Protein AF-A0A3P1ZZP2-F1 (afdb_monomer_lite)

Structure (mmCIF, N/CA/C/O backbone):
data_AF-A0A3P1ZZP2-F1
#
_entry.id   AF-A0A3P1ZZP2-F1
#
loop_
_atom_site.group_PDB
_atom_site.id
_atom_site.type_symbol
_atom_site.label_atom_id
_atom_site.label_alt_id
_atom_site.label_comp_id
_atom_site.label_asym_id
_atom_site.label_entity_id
_atom_site.label_seq_id
_atom_site.pdbx_PDB_ins_code
_atom_site.Cartn_x
_atom_site.Cartn_y
_atom_site.Cartn_z
_atom_site.occupancy
_atom_site.B_iso_or_equiv
_atom_site.auth_seq_id
_atom_site.auth_comp_id
_atom_site.auth_asym_id
_atom_site.auth_atom_id
_atom_site.pdbx_PDB_model_num
ATOM 1 N N . MET A 1 1 ? -52.126 37.488 60.352 1.00 42.31 1 MET A N 1
ATOM 2 C CA . MET A 1 1 ? -50.879 38.056 59.777 1.00 42.31 1 MET A CA 1
ATOM 3 C C . MET A 1 1 ? -49.738 37.154 60.246 1.00 42.31 1 MET A C 1
ATOM 5 O O . MET A 1 1 ? -49.674 36.954 61.440 1.00 42.31 1 MET A O 1
ATOM 9 N N . LYS A 1 2 ? -48.878 36.495 59.468 1.00 40.97 2 LYS A N 1
ATOM 10 C CA . LYS A 1 2 ? -48.497 36.522 58.052 1.00 40.97 2 LYS A CA 1
ATOM 11 C C . LYS A 1 2 ? -48.235 35.075 57.600 1.00 40.97 2 LYS A C 1
ATOM 13 O O . LYS A 1 2 ? -47.702 34.265 58.344 1.00 40.97 2 LYS A O 1
ATOM 18 N N . LYS A 1 3 ? -48.634 34.814 56.363 1.00 47.62 3 LYS A N 1
ATOM 19 C CA . LYS A 1 3 ? -48.363 33.644 55.525 1.00 47.62 3 LYS A CA 1
ATOM 20 C C . LYS A 1 3 ? -46.923 33.785 55.004 1.00 47.62 3 LYS A C 1
ATOM 22 O O . LYS A 1 3 ? -46.643 34.840 54.452 1.00 47.62 3 LYS A O 1
ATOM 27 N N . LEU A 1 4 ? -46.043 32.799 55.189 1.00 46.66 4 LEU A N 1
ATOM 28 C CA . LEU A 1 4 ? -44.722 32.680 54.531 1.00 46.66 4 LEU A CA 1
ATOM 29 C C . LEU A 1 4 ? -44.324 31.194 54.593 1.00 46.66 4 LEU A C 1
ATOM 31 O O . LEU A 1 4 ? -44.001 30.671 55.650 1.00 46.66 4 LEU A O 1
ATOM 35 N N . MET A 1 5 ? -44.699 30.436 53.564 1.00 42.25 5 MET A N 1
ATOM 36 C CA . MET A 1 5 ? -43.835 30.060 52.431 1.00 42.25 5 MET A CA 1
ATOM 37 C C . MET A 1 5 ? -43.021 28.797 52.719 1.00 42.25 5 MET A C 1
ATOM 39 O O . MET A 1 5 ? -41.828 28.818 52.982 1.00 42.25 5 MET A O 1
ATOM 43 N N . ASN A 1 6 ? -43.734 27.679 52.597 1.00 45.94 6 ASN A N 1
ATOM 44 C CA . ASN A 1 6 ? -43.214 26.467 51.990 1.00 45.94 6 ASN A CA 1
ATOM 45 C C . ASN A 1 6 ? -43.067 26.749 50.484 1.00 45.94 6 ASN A C 1
ATOM 47 O O . ASN A 1 6 ? -44.092 26.888 49.818 1.00 45.94 6 ASN A O 1
ATOM 51 N N . LEU A 1 7 ? -41.852 26.910 49.958 1.00 43.44 7 LEU A N 1
ATOM 52 C CA . LEU A 1 7 ? -41.586 26.694 48.534 1.00 43.44 7 LEU A CA 1
ATOM 53 C C . LEU A 1 7 ? -40.085 26.568 48.293 1.00 43.44 7 LEU A C 1
ATOM 55 O O . LEU A 1 7 ? -39.311 27.466 48.618 1.00 43.44 7 LEU A O 1
ATOM 59 N N . GLY A 1 8 ? -39.705 25.417 47.750 1.00 49.25 8 GLY A N 1
ATOM 60 C CA . GLY A 1 8 ? -38.334 25.043 47.473 1.00 49.25 8 GLY A CA 1
ATOM 61 C C . GLY A 1 8 ? -37.583 26.067 46.634 1.00 49.25 8 GLY A C 1
ATOM 62 O O . GLY A 1 8 ? -38.095 26.620 45.667 1.00 49.25 8 GLY A O 1
ATOM 63 N N . CYS A 1 9 ? -36.310 26.223 46.960 1.00 38.53 9 CYS A N 1
ATOM 64 C CA . CYS A 1 9 ? -35.312 26.475 45.945 1.00 38.53 9 CYS A CA 1
ATOM 65 C C . CYS A 1 9 ? -34.364 25.291 46.044 1.00 38.53 9 CYS A C 1
ATOM 67 O O . CYS A 1 9 ? -33.470 25.251 46.889 1.00 38.53 9 CYS A O 1
ATOM 69 N N . ALA A 1 10 ? -34.702 24.257 45.271 1.00 47.31 10 ALA A N 1
ATOM 70 C CA . ALA A 1 10 ? -33.847 23.118 45.028 1.00 47.31 10 ALA A CA 1
ATOM 71 C C . ALA A 1 10 ? -32.457 23.659 44.708 1.00 47.31 10 ALA A C 1
ATOM 73 O O . ALA A 1 10 ? -32.255 24.370 43.723 1.00 47.31 10 ALA A O 1
ATOM 74 N N . MET A 1 11 ? -31.524 23.360 45.603 1.00 42.03 11 MET A N 1
ATOM 75 C CA . MET A 1 11 ? -30.110 23.581 45.404 1.00 42.03 11 MET A CA 1
ATOM 76 C C . MET A 1 11 ? -29.700 22.652 44.262 1.00 42.03 11 MET A C 1
ATOM 78 O O . MET A 1 11 ? -29.301 21.512 44.480 1.00 42.03 11 MET A O 1
ATOM 82 N N . CYS A 1 12 ? -29.903 23.111 43.026 1.00 45.88 12 CYS A N 1
ATOM 83 C CA . CYS A 1 12 ? -29.392 22.478 41.825 1.00 45.88 12 CYS A CA 1
ATOM 84 C C . CYS A 1 12 ? -27.878 22.650 41.859 1.00 45.88 12 CYS A C 1
ATOM 86 O O . CYS A 1 12 ? -27.314 23.550 41.239 1.00 45.88 12 CYS A O 1
ATOM 88 N N . ILE A 1 13 ? -27.227 21.782 42.633 1.00 54.25 13 ILE A N 1
ATOM 89 C CA . ILE A 1 13 ? -25.833 21.429 42.440 1.00 54.25 13 ILE A CA 1
ATOM 90 C C . ILE A 1 13 ? -25.798 20.776 41.063 1.00 54.25 13 ILE A C 1
ATOM 92 O O . ILE A 1 13 ? -25.982 19.571 40.909 1.00 54.25 13 ILE A O 1
ATOM 96 N N . ILE A 1 14 ? -25.650 21.613 40.038 1.00 57.31 14 ILE A N 1
ATOM 97 C CA . ILE A 1 14 ? -25.249 21.190 38.708 1.00 57.31 14 ILE A CA 1
ATOM 98 C C . ILE A 1 14 ? -23.814 20.716 38.902 1.00 57.31 14 ILE A C 1
ATOM 100 O O . ILE A 1 14 ? -22.855 21.478 38.790 1.00 57.31 14 ILE A O 1
ATOM 104 N N . ALA A 1 15 ? -23.679 19.452 39.297 1.00 51.88 15 ALA A N 1
ATOM 105 C CA . ALA A 1 15 ? -22.463 18.712 39.085 1.00 51.88 15 ALA A CA 1
ATOM 106 C C . ALA A 1 15 ? -22.266 18.724 37.570 1.00 51.88 15 ALA A C 1
ATOM 108 O O . ALA A 1 15 ? -22.920 17.982 36.837 1.00 51.88 15 ALA A O 1
ATOM 109 N N . PHE A 1 16 ? -21.409 19.630 37.099 1.00 53.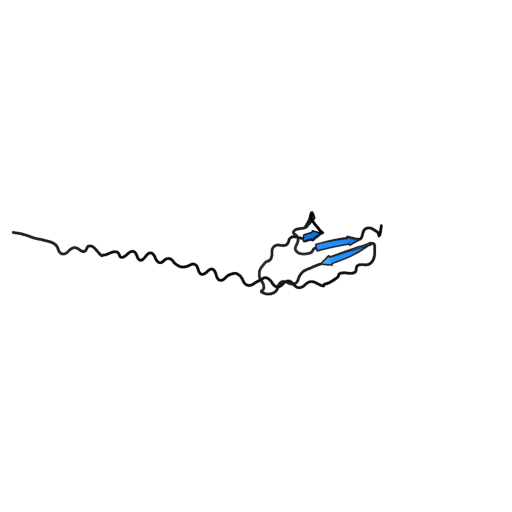53 16 PHE A N 1
ATOM 110 C CA . PHE A 1 16 ? -20.720 19.464 35.835 1.00 53.53 16 PHE A CA 1
ATOM 111 C C . PHE A 1 16 ? -19.953 18.155 35.975 1.00 53.53 16 PHE A C 1
ATOM 113 O O . PHE A 1 16 ? -18.807 18.119 36.419 1.00 53.53 16 PHE A O 1
ATOM 120 N N . ALA A 1 17 ? -20.633 17.053 35.666 1.00 54.31 17 ALA A N 1
ATOM 121 C CA . ALA A 1 17 ? -19.980 15.840 35.266 1.00 54.31 17 ALA A CA 1
ATOM 122 C C . ALA A 1 17 ? -19.202 16.246 34.018 1.00 54.31 17 ALA A C 1
ATOM 124 O O . ALA A 1 17 ? -19.726 16.260 32.907 1.00 54.31 17 ALA A O 1
ATOM 125 N N . PHE A 1 18 ? -17.943 16.632 34.222 1.00 54.44 18 PHE A N 1
ATOM 126 C CA . PHE A 1 18 ? -16.905 16.349 33.261 1.00 54.44 18 PHE A CA 1
ATOM 127 C C . PHE A 1 18 ? -16.973 14.836 33.099 1.00 54.44 18 PHE A C 1
ATOM 129 O O . PHE A 1 18 ? -16.324 14.081 33.819 1.00 54.44 18 PHE A O 1
ATOM 136 N N . THR A 1 19 ? -17.865 14.383 32.218 1.00 56.41 19 THR A N 1
ATOM 137 C CA . THR A 1 19 ? -17.755 13.090 31.581 1.00 56.41 19 THR A CA 1
ATOM 138 C C . THR A 1 19 ? -16.415 13.177 30.885 1.00 56.41 19 THR A C 1
ATOM 140 O O . THR A 1 19 ? -16.309 13.700 29.773 1.00 56.41 19 THR A O 1
ATOM 143 N N . ALA A 1 20 ? -15.370 12.796 31.621 1.00 50.31 20 ALA A N 1
ATOM 144 C CA . ALA A 1 20 ? -14.093 12.437 31.074 1.00 50.31 20 ALA A CA 1
ATOM 145 C C . ALA A 1 20 ? -14.452 11.393 30.029 1.00 50.31 20 ALA A C 1
ATOM 14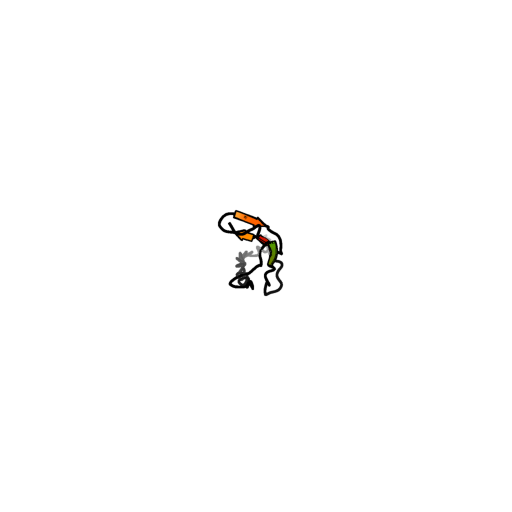7 O O . ALA A 1 20 ? -14.811 10.259 30.335 1.00 50.31 20 ALA A O 1
ATOM 148 N N . CYS A 1 21 ? -14.509 11.847 28.783 1.00 53.28 21 CYS A N 1
ATOM 149 C CA . CYS A 1 21 ? -14.513 10.978 27.641 1.00 53.28 21 CYS A CA 1
ATOM 150 C C . CYS A 1 21 ? -13.109 10.390 27.669 1.00 53.28 21 CYS A C 1
ATOM 152 O O . CYS A 1 21 ? -12.203 10.926 27.034 1.00 53.28 21 CYS A O 1
ATOM 154 N N . SER A 1 22 ? -12.919 9.364 28.503 1.00 56.34 22 SER A N 1
ATOM 155 C CA . SER A 1 22 ? -11.855 8.394 28.341 1.00 56.34 22 SER A CA 1
ATOM 156 C C . SER A 1 22 ? -12.152 7.768 26.991 1.00 56.34 22 SER A C 1
ATOM 158 O O . SER A 1 22 ? -12.912 6.813 26.876 1.00 56.34 22 SER A O 1
ATOM 160 N N . LYS A 1 23 ? -11.710 8.449 25.933 1.00 58.62 23 LYS A N 1
ATOM 161 C CA . LYS A 1 23 ? -11.580 7.829 24.634 1.00 58.62 23 LYS A CA 1
ATOM 162 C C . LYS A 1 23 ? -10.454 6.852 24.874 1.00 58.62 23 LYS A C 1
ATOM 164 O O . LYS A 1 23 ? -9.308 7.279 24.949 1.00 58.62 23 LYS A O 1
ATOM 169 N N . ASP A 1 24 ? -10.812 5.602 25.141 1.00 65.75 24 ASP A N 1
ATOM 170 C CA . ASP A 1 24 ? -9.863 4.514 25.006 1.00 65.75 24 ASP A CA 1
ATOM 171 C C . ASP A 1 24 ? -9.178 4.736 23.658 1.00 65.75 24 ASP A C 1
ATOM 173 O O . ASP A 1 24 ? -9.853 4.846 22.625 1.00 65.75 24 ASP A O 1
ATOM 177 N N . ASP A 1 25 ? -7.866 4.971 23.694 1.00 65.62 25 ASP A N 1
ATOM 178 C CA . ASP A 1 25 ? -7.109 5.169 22.470 1.00 65.62 25 ASP A CA 1
ATOM 179 C C . ASP A 1 25 ? -7.33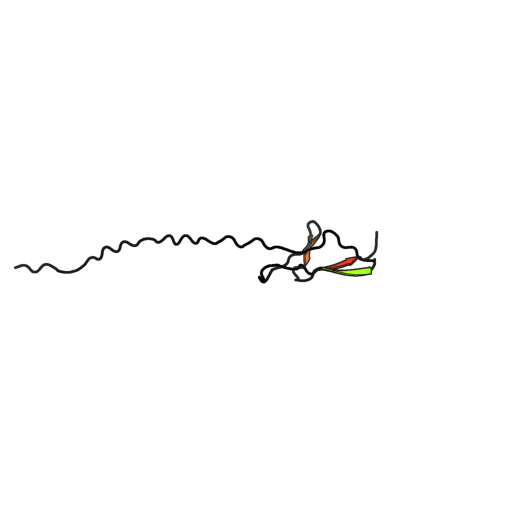9 3.927 21.603 1.00 65.62 25 ASP A C 1
ATOM 181 O O . ASP A 1 25 ? -7.229 2.803 22.108 1.00 65.62 25 ASP A O 1
ATOM 185 N N . PRO A 1 26 ? -7.726 4.095 20.327 1.00 69.25 26 PRO A N 1
ATOM 186 C CA . PRO A 1 26 ? -8.000 2.955 19.475 1.00 69.25 26 PRO A CA 1
ATOM 187 C C . PRO A 1 26 ? -6.754 2.076 19.420 1.00 69.25 26 PRO A C 1
ATOM 189 O O . PRO A 1 26 ? -5.646 2.573 19.196 1.00 69.25 26 PRO A O 1
ATOM 192 N N . GLU A 1 27 ? -6.943 0.773 19.635 1.00 71.44 27 GLU A N 1
ATOM 193 C CA . GLU A 1 27 ? -5.851 -0.191 19.567 1.00 71.44 27 GLU A CA 1
ATOM 194 C C . GLU A 1 27 ? -5.088 -0.031 18.242 1.00 71.44 27 GLU A C 1
ATOM 196 O O . GLU A 1 27 ? -5.702 0.208 17.191 1.00 71.44 27 GLU A O 1
ATOM 201 N N . PRO A 1 28 ? -3.750 -0.146 18.263 1.00 72.31 28 PRO A N 1
ATOM 202 C CA . PRO A 1 28 ? -2.954 0.032 17.063 1.00 72.31 28 PRO A CA 1
ATOM 203 C C . PRO A 1 28 ? -3.373 -0.980 15.992 1.00 72.31 28 PRO A C 1
ATOM 205 O O . PRO A 1 28 ? -3.490 -2.181 16.244 1.00 72.31 28 PRO A O 1
ATOM 208 N N . LEU A 1 29 ? -3.569 -0.493 14.765 1.00 75.06 29 LEU A N 1
ATOM 209 C CA . LEU A 1 29 ? -3.847 -1.352 13.618 1.00 75.06 29 LEU A CA 1
ATOM 210 C C . LEU A 1 29 ? -2.627 -2.233 13.347 1.00 75.06 29 LEU A C 1
ATOM 212 O O . LEU A 1 29 ? -1.546 -1.738 13.029 1.00 75.06 29 LEU A O 1
ATOM 216 N N . THR A 1 30 ? -2.810 -3.548 13.438 1.00 81.69 30 THR A N 1
ATOM 217 C CA . THR A 1 30 ? -1.789 -4.507 13.008 1.00 81.69 30 THR A CA 1
ATOM 218 C C . THR A 1 30 ? -2.012 -4.835 11.537 1.00 81.69 30 THR A C 1
ATOM 220 O O . THR A 1 30 ? -3.076 -5.335 11.161 1.00 81.69 30 THR A O 1
ATOM 223 N N . ILE A 1 31 ? -1.008 -4.541 10.708 1.00 82.19 31 ILE A N 1
ATOM 224 C CA . ILE A 1 31 ? -1.038 -4.736 9.256 1.00 82.19 31 ILE A CA 1
ATOM 225 C C . ILE A 1 31 ? -0.044 -5.839 8.888 1.00 82.19 31 ILE A C 1
ATOM 227 O O . ILE A 1 31 ? 1.147 -5.725 9.171 1.00 82.19 31 ILE A O 1
ATOM 231 N N . GLY A 1 32 ? -0.527 -6.897 8.239 1.00 84.44 32 GLY A N 1
ATOM 232 C CA . GLY A 1 32 ? 0.320 -7.959 7.695 1.00 84.44 32 GLY A CA 1
ATOM 233 C C . GLY A 1 32 ? 0.781 -7.647 6.270 1.00 84.44 32 GLY A C 1
ATOM 234 O O . GLY A 1 32 ? -0.052 -7.591 5.365 1.00 84.44 32 GLY A O 1
ATOM 235 N N . LEU A 1 33 ? 2.094 -7.484 6.075 1.00 86.69 33 LEU A N 1
ATOM 236 C CA . LEU A 1 33 ? 2.766 -7.339 4.776 1.00 86.69 33 LEU A CA 1
ATOM 237 C C . LEU A 1 33 ? 4.057 -8.168 4.753 1.00 86.69 33 LEU A C 1
ATOM 239 O O . LEU A 1 33 ? 4.659 -8.420 5.797 1.00 86.69 33 LEU A O 1
ATOM 243 N N . GLN A 1 34 ? 4.496 -8.576 3.562 1.00 85.50 34 GLN A N 1
ATOM 244 C CA . GLN A 1 34 ? 5.814 -9.189 3.385 1.00 85.50 34 GLN A CA 1
ATOM 245 C C . GLN A 1 34 ? 6.919 -8.128 3.499 1.00 85.50 34 GLN A C 1
ATOM 247 O O . GLN A 1 34 ? 6.712 -6.969 3.139 1.00 85.50 34 GLN A O 1
ATOM 252 N N . ALA A 1 35 ? 8.101 -8.532 3.973 1.00 84.56 35 ALA A N 1
ATOM 253 C CA . ALA A 1 35 ? 9.270 -7.650 4.048 1.00 84.56 35 ALA A CA 1
ATOM 254 C C . ALA A 1 35 ? 9.804 -7.262 2.657 1.00 84.56 35 ALA A C 1
ATOM 256 O O . ALA A 1 35 ? 10.391 -6.196 2.494 1.00 84.56 35 ALA A O 1
ATOM 257 N N . GLN A 1 36 ? 9.590 -8.126 1.662 1.00 84.19 36 GLN A N 1
ATOM 258 C CA . GLN A 1 36 ? 10.015 -7.934 0.283 1.00 84.19 36 GLN A CA 1
ATOM 259 C C . GLN A 1 36 ? 9.023 -8.618 -0.659 1.00 84.19 36 GLN A C 1
ATOM 261 O O . GLN A 1 36 ? 8.524 -9.702 -0.353 1.00 84.19 36 GLN A O 1
ATOM 266 N N . TYR A 1 37 ? 8.775 -7.984 -1.805 1.00 83.81 37 TYR A N 1
ATOM 267 C CA . TYR A 1 37 ? 8.025 -8.559 -2.917 1.00 83.81 37 TYR A CA 1
ATOM 268 C C . TYR A 1 37 ? 8.966 -8.734 -4.107 1.00 83.81 37 TYR A C 1
ATOM 270 O O . TYR A 1 37 ? 9.705 -7.814 -4.457 1.00 83.81 37 TYR A O 1
ATOM 278 N N . GLU A 1 38 ? 8.923 -9.903 -4.737 1.00 81.81 38 GLU A N 1
ATOM 279 C CA . GLU A 1 38 ? 9.620 -10.186 -5.989 1.00 81.81 38 GLU A CA 1
ATOM 280 C C . GLU A 1 38 ? 8.569 -10.470 -7.061 1.00 81.81 38 GLU A C 1
ATOM 282 O O . GLU A 1 38 ? 7.683 -11.302 -6.867 1.00 81.81 38 GLU A O 1
ATOM 287 N N . THR A 1 39 ? 8.644 -9.763 -8.189 1.00 76.75 39 THR A N 1
ATOM 288 C CA . THR A 1 39 ? 7.761 -9.990 -9.336 1.00 76.75 39 THR A CA 1
ATOM 289 C C . THR A 1 39 ? 8.603 -10.153 -10.600 1.00 76.75 39 THR A C 1
ATOM 291 O O . THR A 1 39 ? 9.512 -9.349 -10.828 1.00 76.75 39 THR A O 1
ATOM 294 N N . PRO A 1 40 ? 8.355 -11.183 -11.429 1.00 74.31 40 PRO A N 1
ATOM 295 C CA . PRO A 1 40 ? 9.005 -11.293 -12.727 1.00 74.31 40 PRO A CA 1
ATOM 296 C C . PRO A 1 40 ? 8.694 -10.075 -13.609 1.00 74.31 40 PRO A C 1
ATOM 298 O O . PRO A 1 40 ? 7.639 -9.453 -13.483 1.00 74.31 40 PRO A O 1
ATOM 301 N N . ASN A 1 41 ? 9.587 -9.756 -14.548 1.00 76.38 41 ASN A N 1
ATOM 302 C CA . ASN A 1 41 ? 9.367 -8.659 -15.495 1.00 76.38 41 ASN A CA 1
ATOM 303 C C . ASN A 1 41 ? 8.041 -8.809 -16.249 1.00 76.38 41 ASN A C 1
ATOM 305 O O . ASN A 1 41 ? 7.658 -9.917 -16.644 1.00 76.38 41 ASN A O 1
ATOM 309 N N . CYS A 1 42 ? 7.366 -7.678 -16.474 1.00 70.06 42 CYS A N 1
ATOM 310 C CA . CYS A 1 42 ? 6.085 -7.611 -17.176 1.00 70.06 42 CYS A CA 1
ATOM 311 C C . CYS A 1 42 ? 4.973 -8.437 -16.504 1.00 70.06 42 CYS A C 1
ATOM 313 O O . CYS A 1 42 ? 4.025 -8.872 -17.166 1.00 70.06 42 CYS A O 1
ATOM 315 N N . LYS A 1 43 ? 5.085 -8.680 -15.191 1.00 79.56 43 LYS A N 1
ATOM 316 C CA . LYS A 1 43 ? 4.023 -9.273 -14.378 1.00 79.56 43 LYS A CA 1
ATOM 317 C C . LYS A 1 43 ? 3.439 -8.249 -13.423 1.00 79.56 43 LYS A C 1
ATOM 319 O O . LYS A 1 43 ? 4.104 -7.324 -12.961 1.00 79.56 43 LYS A O 1
ATOM 324 N N . VAL A 1 44 ? 2.157 -8.450 -13.156 1.00 84.12 44 VAL A N 1
ATOM 325 C CA . VAL A 1 44 ? 1.388 -7.667 -12.201 1.00 84.12 44 VAL A CA 1
ATOM 326 C C . VAL A 1 44 ? 1.679 -8.199 -10.801 1.00 84.12 44 VAL A C 1
ATOM 328 O O . VAL A 1 44 ? 1.596 -9.407 -10.571 1.00 84.12 44 VAL A O 1
ATOM 331 N N . LEU A 1 45 ? 2.026 -7.300 -9.887 1.00 87.00 45 LEU A N 1
ATOM 332 C CA . LEU A 1 45 ? 2.097 -7.548 -8.455 1.00 87.00 45 LEU A CA 1
ATOM 333 C C . LEU A 1 45 ? 0.862 -6.932 -7.799 1.00 87.00 45 LEU A C 1
ATOM 335 O O . LEU A 1 45 ? 0.682 -5.719 -7.865 1.00 87.00 45 LEU A O 1
ATOM 339 N N . ASP A 1 46 ? 0.069 -7.761 -7.127 1.00 91.44 46 ASP A N 1
ATOM 340 C CA . ASP A 1 46 ? -1.067 -7.317 -6.322 1.00 91.44 46 ASP A CA 1
ATOM 341 C C . ASP A 1 46 ? -0.759 -7.498 -4.836 1.00 91.44 46 ASP A C 1
ATOM 343 O O . ASP A 1 46 ? -0.423 -8.594 -4.380 1.00 91.44 46 ASP A O 1
ATOM 347 N N . ILE A 1 47 ? -0.894 -6.421 -4.064 1.00 90.94 47 ILE A N 1
ATOM 348 C CA . ILE A 1 47 ? -0.678 -6.415 -2.618 1.00 90.94 47 ILE A CA 1
ATOM 349 C C . ILE A 1 47 ? -1.998 -6.088 -1.923 1.00 90.94 47 ILE A C 1
ATOM 351 O O . ILE A 1 47 ? -2.536 -4.990 -2.065 1.00 90.94 47 ILE A O 1
ATOM 355 N N . LYS A 1 48 ? -2.492 -7.032 -1.114 1.00 91.88 48 LYS A N 1
ATOM 356 C CA . LYS A 1 48 ? -3.662 -6.856 -0.245 1.00 91.88 48 LYS A CA 1
ATOM 357 C C . LYS A 1 48 ? -3.265 -7.072 1.222 1.00 91.88 48 LYS A C 1
ATOM 359 O O . LYS A 1 48 ? -3.074 -8.222 1.624 1.00 91.88 48 LYS A O 1
ATOM 364 N N . PRO A 1 49 ? -3.127 -6.008 2.034 1.00 88.94 49 PRO A N 1
ATOM 365 C CA . PRO A 1 49 ? -2.775 -6.145 3.440 1.00 88.94 49 PRO A CA 1
ATOM 366 C C . PRO A 1 49 ? -3.865 -6.885 4.213 1.00 88.94 49 PRO A C 1
ATOM 368 O O . PRO A 1 49 ? -5.056 -6.626 4.034 1.00 88.94 49 PRO A O 1
ATOM 371 N N . THR A 1 50 ? -3.455 -7.756 5.133 1.00 88.56 50 THR A N 1
ATOM 372 C CA . THR A 1 50 ? -4.384 -8.317 6.122 1.00 88.56 50 THR A CA 1
ATOM 373 C C . THR A 1 50 ? -4.473 -7.364 7.309 1.00 88.56 50 THR A C 1
ATOM 375 O O . THR A 1 50 ? -3.446 -7.018 7.893 1.00 88.56 50 THR A O 1
ATOM 378 N N . ILE A 1 51 ? -5.688 -6.940 7.659 1.00 85.06 51 ILE A N 1
ATOM 379 C CA . ILE A 1 51 ? -5.960 -6.070 8.809 1.00 85.06 51 ILE A CA 1
ATOM 380 C C . ILE A 1 51 ? -6.530 -6.927 9.939 1.00 85.06 51 ILE A C 1
ATOM 382 O O . ILE A 1 51 ? -7.578 -7.557 9.774 1.00 85.06 51 ILE A O 1
ATOM 386 N N . ALA A 1 52 ? -5.842 -6.969 11.080 1.00 76.25 52 ALA A N 1
ATOM 387 C CA . ALA A 1 52 ? -6.381 -7.605 12.279 1.00 76.25 52 ALA A CA 1
ATOM 388 C C . ALA A 1 52 ? -7.472 -6.721 12.918 1.00 76.25 52 ALA A C 1
ATOM 390 O O . ALA A 1 52 ? -7.465 -5.504 12.750 1.00 76.25 52 ALA A O 1
ATOM 391 N N . ASN A 1 53 ? -8.388 -7.335 13.672 1.00 71.25 53 ASN A N 1
ATOM 392 C CA . ASN A 1 53 ? -9.456 -6.688 14.459 1.00 71.25 53 ASN A CA 1
ATOM 393 C C . ASN A 1 53 ? -10.721 -6.232 13.698 1.00 71.25 53 ASN A C 1
ATOM 395 O O . ASN A 1 53 ? -11.589 -5.597 14.287 1.00 71.25 53 ASN A O 1
ATOM 399 N N . GLY A 1 54 ? -10.899 -6.626 12.429 1.00 65.44 54 GLY A N 1
ATOM 400 C CA . 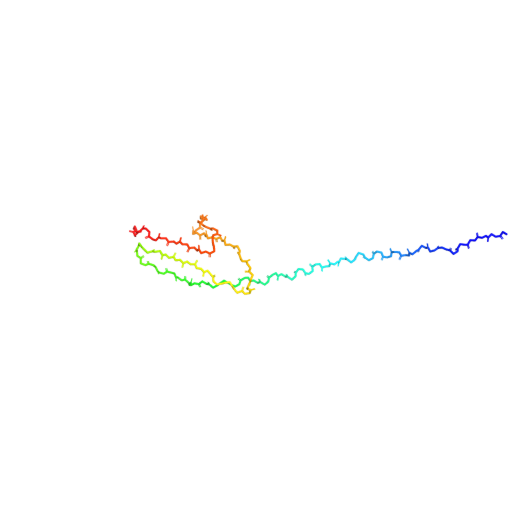GLY A 1 54 ? -12.198 -6.557 11.731 1.00 65.44 54 GLY A CA 1
ATOM 401 C C . GLY A 1 54 ? -12.722 -5.148 11.417 1.00 65.44 54 GLY A C 1
ATOM 402 O O . GLY A 1 54 ? -13.842 -5.000 10.928 1.00 65.44 54 GLY A O 1
ATOM 403 N N . THR A 1 55 ? -11.932 -4.111 11.678 1.00 73.75 55 THR A N 1
ATOM 404 C CA . THR A 1 55 ? -12.290 -2.716 11.421 1.00 73.75 55 THR A CA 1
ATOM 405 C C . THR A 1 55 ? -12.154 -2.386 9.936 1.00 73.75 55 THR A C 1
ATOM 407 O O . THR A 1 55 ? -11.156 -2.728 9.301 1.00 73.75 55 THR A O 1
ATOM 410 N N . ALA A 1 56 ? -13.132 -1.671 9.373 1.00 77.31 56 ALA A N 1
ATOM 411 C CA . ALA A 1 56 ? -13.020 -1.143 8.015 1.00 77.31 56 ALA A CA 1
ATOM 412 C C . ALA A 1 56 ? -11.861 -0.132 7.940 1.00 77.31 56 ALA A C 1
ATOM 414 O O . ALA A 1 56 ? -11.878 0.893 8.626 1.00 77.31 56 ALA A O 1
ATOM 415 N N . ALA A 1 57 ? -10.857 -0.424 7.112 1.00 83.44 57 ALA A N 1
ATOM 416 C CA . ALA A 1 57 ? -9.678 0.416 6.940 1.00 83.44 57 ALA A CA 1
ATOM 417 C C . ALA A 1 57 ? -9.815 1.340 5.721 1.00 83.44 57 ALA A C 1
ATOM 419 O O . ALA A 1 57 ? -10.469 1.011 4.731 1.00 83.44 57 ALA A O 1
ATOM 420 N N . LYS A 1 58 ? -9.166 2.505 5.792 1.00 89.12 58 LYS A N 1
ATOM 421 C CA . LYS A 1 58 ? -8.916 3.368 4.631 1.00 89.12 58 LYS A CA 1
ATOM 422 C C . LYS A 1 58 ? -7.465 3.188 4.205 1.00 89.12 58 LYS A C 1
ATOM 424 O O . LYS A 1 58 ? -6.586 3.148 5.064 1.00 89.12 58 LYS A O 1
ATOM 429 N N . TYR A 1 59 ? -7.224 3.121 2.901 1.00 90.56 59 TYR A N 1
ATOM 430 C CA . TYR A 1 59 ? -5.913 2.807 2.345 1.00 90.56 59 TYR A CA 1
ATOM 431 C C . TYR A 1 59 ? -5.278 4.034 1.693 1.00 90.56 59 TYR A C 1
ATOM 433 O O . TYR A 1 59 ? -5.960 4.924 1.181 1.00 90.56 59 TYR A O 1
ATOM 441 N N . LYS A 1 60 ? -3.947 4.085 1.739 1.00 93.00 60 LYS A N 1
ATOM 442 C CA . LYS A 1 60 ? -3.134 5.056 1.010 1.00 93.00 60 LYS A CA 1
ATOM 443 C C . LYS A 1 60 ? -1.798 4.408 0.680 1.0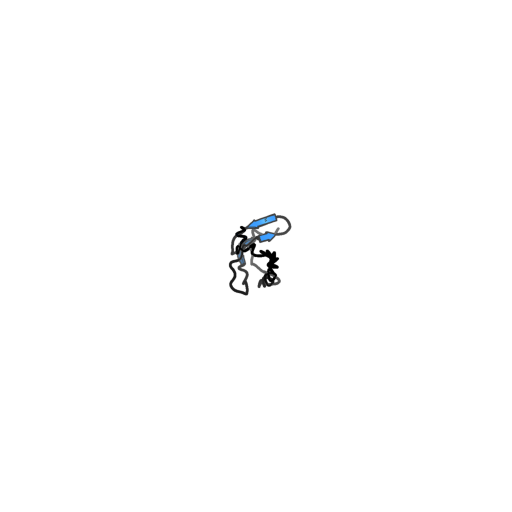0 93.00 60 LYS A C 1
ATOM 445 O O . LYS A 1 60 ? -1.037 4.080 1.587 1.00 93.00 60 LYS A O 1
ATOM 450 N N . TRP A 1 61 ? -1.524 4.257 -0.605 1.00 92.56 61 TRP A N 1
ATOM 451 C CA . TRP A 1 61 ? -0.310 3.648 -1.125 1.00 92.56 61 TRP A CA 1
ATOM 452 C C . TRP A 1 61 ? 0.621 4.721 -1.662 1.00 92.56 61 TRP A C 1
ATOM 454 O O . TRP A 1 61 ? 0.237 5.518 -2.521 1.00 92.56 61 TRP A O 1
ATOM 464 N N . SER A 1 62 ? 1.844 4.738 -1.148 1.00 91.25 62 SER A N 1
ATOM 465 C CA . SER A 1 62 ? 2.895 5.657 -1.570 1.00 91.25 62 SER A CA 1
ATOM 466 C C . SER A 1 62 ? 4.184 4.904 -1.860 1.00 91.25 62 SER A C 1
ATOM 468 O O . SER A 1 62 ? 4.594 4.059 -1.064 1.00 91.25 62 SER A O 1
ATOM 470 N N . CYS A 1 63 ? 4.845 5.247 -2.964 1.00 85.75 63 CYS A N 1
ATOM 471 C CA . CYS A 1 63 ? 6.208 4.807 -3.256 1.00 85.75 63 CYS A CA 1
ATOM 472 C C . CYS A 1 63 ? 7.110 6.045 -3.211 1.00 85.75 63 CYS A C 1
ATOM 474 O O . CYS A 1 63 ? 6.983 6.942 -4.048 1.00 85.75 63 CYS A O 1
ATOM 476 N N . GLY A 1 64 ? 7.977 6.122 -2.197 1.00 85.75 64 GLY A N 1
ATOM 477 C CA . GLY A 1 64 ? 8.681 7.363 -1.864 1.00 85.75 64 GLY A CA 1
ATOM 478 C C . GLY A 1 64 ? 7.691 8.470 -1.486 1.00 85.75 64 GLY A C 1
ATOM 479 O O . GLY A 1 64 ? 6.774 8.238 -0.700 1.00 85.75 64 GLY A O 1
ATOM 480 N N . ASP A 1 65 ? 7.847 9.646 -2.094 1.00 90.38 65 ASP A N 1
ATOM 481 C CA . ASP A 1 65 ? 7.052 10.842 -1.774 1.00 90.38 65 ASP A CA 1
ATOM 482 C C . ASP A 1 65 ? 5.745 10.964 -2.575 1.00 90.38 65 ASP A C 1
ATOM 484 O O . ASP A 1 65 ? 4.959 11.888 -2.361 1.00 90.38 65 ASP A O 1
ATOM 488 N N . SER A 1 66 ? 5.493 10.049 -3.515 1.00 90.38 66 SER A N 1
ATOM 489 C CA . SER A 1 66 ? 4.309 10.095 -4.380 1.00 90.38 66 SER A CA 1
ATOM 490 C C . SER A 1 66 ? 3.225 9.139 -3.901 1.00 90.38 66 SER A C 1
ATOM 492 O O . SER A 1 66 ? 3.504 7.987 -3.566 1.00 90.38 66 SER A O 1
ATOM 494 N N . ILE A 1 67 ? 1.977 9.612 -3.894 1.00 92.12 67 ILE A N 1
ATOM 495 C CA . ILE A 1 67 ? 0.790 8.785 -3.646 1.00 92.12 67 ILE A CA 1
ATOM 496 C C . ILE A 1 67 ? 0.330 8.201 -4.981 1.00 92.12 67 ILE A C 1
ATOM 498 O O . ILE A 1 67 ? 0.105 8.946 -5.930 1.00 92.12 67 ILE A O 1
ATOM 502 N N . TYR A 1 68 ? 0.164 6.882 -5.028 1.00 90.06 68 TYR A N 1
ATOM 503 C CA . TYR A 1 68 ? -0.204 6.148 -6.242 1.00 90.06 68 TYR A CA 1
ATOM 504 C C . TYR A 1 68 ? -1.656 5.672 -6.228 1.00 90.06 68 TYR A C 1
ATOM 506 O O . TYR A 1 68 ? -2.280 5.606 -7.281 1.00 90.06 68 TYR A O 1
ATOM 514 N N . SER A 1 69 ? -2.203 5.328 -5.057 1.00 92.50 69 SER A N 1
ATOM 515 C CA . SER A 1 69 ? -3.570 4.807 -4.947 1.00 92.50 69 SER A CA 1
ATOM 516 C C . SER A 1 69 ? -4.129 4.953 -3.527 1.00 92.50 69 SER A C 1
ATOM 518 O O . SER A 1 69 ? -3.387 5.093 -2.550 1.00 92.50 69 SER A O 1
ATOM 520 N N . THR A 1 70 ? -5.455 4.914 -3.416 1.00 94.75 70 THR A N 1
ATOM 521 C CA . THR A 1 70 ? -6.220 4.826 -2.162 1.00 94.75 70 THR A CA 1
ATOM 522 C C . THR A 1 70 ? -7.072 3.556 -2.079 1.00 94.75 70 THR A C 1
ATOM 524 O O . THR A 1 70 ? -7.933 3.445 -1.207 1.00 94.75 70 THR A O 1
ATOM 527 N N . ASP A 1 71 ? -6.860 2.616 -2.997 1.00 94.56 71 ASP A N 1
ATOM 528 C CA . ASP A 1 71 ? -7.640 1.387 -3.113 1.00 94.56 71 ASP A CA 1
ATOM 529 C C . ASP A 1 71 ? -7.210 0.341 -2.078 1.00 94.56 71 ASP A C 1
ATOM 531 O O . ASP A 1 71 ? -6.104 0.385 -1.532 1.00 94.56 71 ASP A O 1
ATOM 535 N N . GLU A 1 72 ? -8.085 -0.632 -1.808 1.00 92.06 72 GLU A N 1
ATOM 536 C CA . GLU A 1 72 ? -7.790 -1.720 -0.864 1.00 92.06 72 GLU A CA 1
ATOM 537 C C . GLU A 1 72 ? -6.668 -2.658 -1.332 1.00 92.06 72 GLU A C 1
ATOM 539 O O . GLU A 1 72 ? -5.953 -3.230 -0.506 1.00 92.06 72 GLU A O 1
ATOM 544 N N . VAL A 1 73 ? -6.507 -2.801 -2.648 1.00 93.06 73 VAL A N 1
ATOM 545 C CA . VAL A 1 73 ? -5.456 -3.590 -3.290 1.00 93.06 73 VAL A CA 1
ATOM 546 C C . VAL A 1 73 ? -4.540 -2.634 -4.033 1.00 93.06 73 VAL A C 1
ATOM 548 O O . VAL A 1 73 ? -5.001 -1.823 -4.834 1.00 93.06 73 VAL A O 1
ATOM 551 N N . PHE A 1 74 ? -3.239 -2.741 -3.780 1.00 91.88 74 PHE A N 1
ATOM 552 C CA . PHE A 1 74 ? -2.237 -2.045 -4.572 1.00 91.88 74 PHE A CA 1
ATOM 553 C C . PHE A 1 74 ? -1.756 -2.927 -5.704 1.00 91.88 74 PHE A C 1
ATOM 555 O O . PHE A 1 74 ? -1.174 -3.983 -5.464 1.00 91.88 74 PHE A O 1
ATOM 562 N N . THR A 1 75 ? -1.976 -2.459 -6.923 1.00 90.00 75 THR A N 1
ATOM 563 C CA . THR A 1 75 ? -1.528 -3.118 -8.142 1.00 90.00 75 THR A CA 1
ATOM 564 C C . THR A 1 75 ? -0.337 -2.361 -8.706 1.00 90.00 75 THR A C 1
ATOM 566 O O . THR A 1 75 ? -0.422 -1.165 -8.992 1.00 90.00 75 THR A O 1
ATOM 569 N N . PHE A 1 76 ? 0.776 -3.062 -8.887 1.00 84.94 76 PHE A N 1
ATOM 570 C CA . PHE A 1 76 ? 1.998 -2.524 -9.466 1.00 84.94 76 PHE A CA 1
ATOM 571 C C . PHE A 1 76 ? 2.447 -3.376 -10.651 1.00 84.94 76 PHE A C 1
ATOM 573 O O . PHE A 1 76 ? 2.402 -4.603 -10.598 1.00 84.94 76 PHE A O 1
ATOM 580 N N . ILE A 1 77 ? 2.904 -2.733 -11.725 1.00 80.44 77 ILE A N 1
ATOM 581 C CA . ILE A 1 77 ? 3.417 -3.413 -12.918 1.00 80.44 77 ILE A CA 1
ATOM 582 C C . ILE A 1 77 ? 4.858 -2.970 -13.124 1.00 80.44 77 ILE A C 1
ATOM 584 O O . ILE A 1 77 ? 5.126 -1.784 -13.314 1.00 80.44 77 ILE A O 1
ATOM 588 N N . THR A 1 78 ? 5.788 -3.922 -13.121 1.00 69.69 78 THR A N 1
ATOM 589 C CA . THR A 1 78 ? 7.172 -3.670 -13.528 1.00 69.69 78 THR A CA 1
ATOM 590 C C . THR A 1 78 ? 7.236 -3.578 -15.053 1.00 69.69 78 THR A C 1
ATOM 592 O O . THR A 1 78 ? 7.290 -4.586 -15.764 1.00 69.69 78 THR A O 1
ATOM 595 N N . ALA A 1 79 ? 7.184 -2.349 -15.566 1.00 61.16 79 ALA A N 1
ATOM 596 C CA . ALA A 1 79 ? 7.411 -2.051 -16.973 1.00 61.16 79 ALA A CA 1
ATOM 597 C C . ALA A 1 79 ? 8.923 -1.923 -17.220 1.00 61.16 79 ALA A C 1
ATOM 599 O O . ALA A 1 79 ? 9.468 -0.831 -17.146 1.00 61.16 79 ALA A O 1
ATOM 600 N N . GLU A 1 80 ? 9.565 -3.063 -17.481 1.00 58.22 80 GLU A N 1
ATOM 601 C CA . GLU A 1 80 ? 10.976 -3.205 -17.878 1.00 58.22 80 GLU A CA 1
ATOM 602 C C . GLU A 1 80 ? 12.041 -2.770 -16.849 1.00 58.22 80 GLU A C 1
ATOM 604 O O . GLU A 1 80 ? 11.860 -1.883 -16.019 1.00 58.22 80 GLU A O 1
ATOM 609 N N . VAL A 1 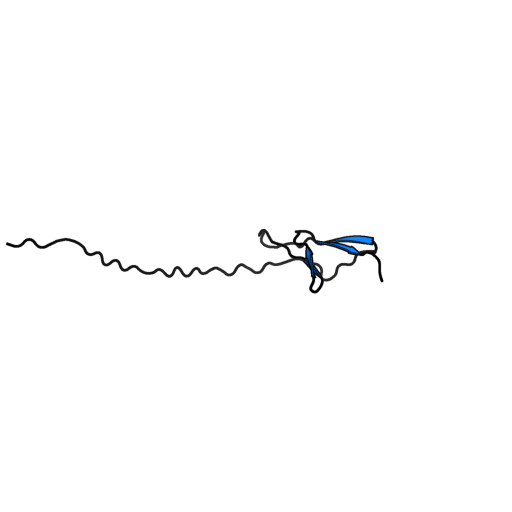81 ? 13.180 -3.466 -16.885 1.00 55.72 81 VAL A N 1
ATOM 610 C CA . VAL A 1 81 ? 14.375 -3.117 -16.106 1.00 55.72 81 VAL A CA 1
ATOM 611 C C . VAL A 1 81 ? 15.159 -2.104 -16.936 1.00 55.72 81 VAL A C 1
ATOM 613 O O . VAL A 1 81 ? 15.550 -2.430 -18.057 1.00 55.72 81 VAL A O 1
ATOM 616 N N . GLY A 1 82 ? 15.342 -0.892 -16.410 1.00 49.97 82 GLY A N 1
ATOM 617 C CA . GLY A 1 82 ? 16.313 0.080 -16.921 1.00 49.97 82 GLY A CA 1
ATOM 618 C C . GLY A 1 82 ? 17.697 -0.170 -16.346 1.00 49.97 82 GLY A C 1
ATOM 619 O O . GLY A 1 82 ? 17.765 -0.503 -15.141 1.00 49.97 82 GLY A O 1
#

Organism: NCBI:txid28113

Sequence (82 aa):
MKKLMNLGCAMCIIAFAFTACSKDDPEPLTIGLQAQYETPNCKVLDIKPTIANGTAAKYKWSCGDSIYSTDEVFTFITAEVG

pLDDT: mean 72.43, std 17.32, range [38.53, 94.75]

Secondary structure (DSSP, 8-state):
-----------------------PPPPPPPEE--S-----TT-EEEE-PEETTSPPPP--EEETTEEEE-SSSEEEE-----

Radius of gyration: 30.06 Å; chains: 1; bounding box: 67×49×78 Å

Foldseek 3Di:
DDDDDDDDPPPPPPPPPPPVPPVVDPDDWDWDDDPDDDDPAQDKDKDAIDTPPPDDDWAWDDDPPDTDDRDRIDIDHRHDDD